Protein AF-A0A352SWC4-F1 (afdb_monomer)

Structure (mmCIF, N/CA/C/O backbone):
data_AF-A0A352SWC4-F1
#
_entry.id   AF-A0A352SWC4-F1
#
loop_
_atom_site.group_PDB
_atom_site.id
_atom_site.type_symbol
_atom_site.label_atom_id
_atom_site.label_alt_id
_atom_site.label_comp_id
_atom_site.label_asym_id
_atom_site.label_entity_id
_atom_site.label_seq_id
_atom_site.pdbx_PDB_ins_code
_atom_site.Cartn_x
_atom_site.Cartn_y
_atom_site.Cartn_z
_atom_site.occupancy
_atom_site.B_iso_or_equiv
_atom_site.auth_seq_id
_atom_site.auth_comp_id
_atom_site.auth_asym_id
_atom_site.auth_atom_id
_atom_site.pdbx_PDB_model_num
ATOM 1 N N . SER A 1 1 ? -16.132 21.432 18.312 1.00 84.62 1 SER A N 1
ATOM 2 C CA . SER A 1 1 ? -16.065 21.902 16.911 1.00 84.62 1 SER A CA 1
ATOM 3 C C . SER A 1 1 ? -15.191 20.948 16.098 1.00 84.62 1 SER A C 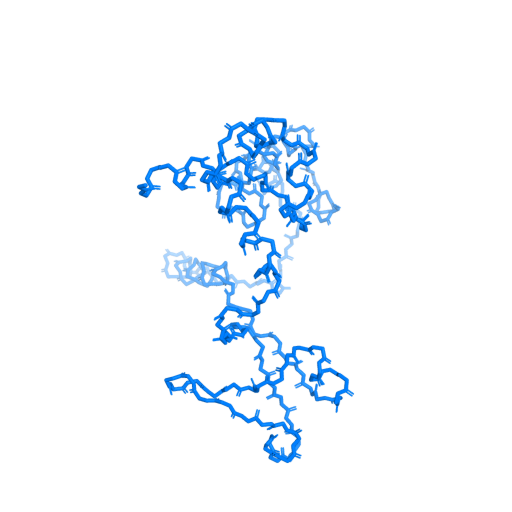1
ATOM 5 O O . SER A 1 1 ? -14.488 20.137 16.693 1.00 84.62 1 SER A O 1
ATOM 7 N N . TYR A 1 2 ? -15.214 21.006 14.759 1.00 88.00 2 TYR A N 1
ATOM 8 C CA . TYR A 1 2 ? -14.340 20.154 13.930 1.00 88.00 2 TYR A CA 1
ATOM 9 C C . TYR A 1 2 ? -12.851 20.350 14.268 1.00 88.00 2 TYR A C 1
ATOM 11 O O . TYR A 1 2 ? -12.114 19.376 14.387 1.00 88.00 2 TYR A O 1
ATOM 19 N N . GLY A 1 3 ? -12.428 21.601 14.494 1.00 90.75 3 GLY A N 1
ATOM 20 C CA . GLY A 1 3 ? -11.042 21.930 14.836 1.00 90.75 3 GLY A CA 1
ATOM 21 C C . GLY A 1 3 ? -10.573 21.294 16.147 1.00 90.75 3 GLY A C 1
ATOM 22 O O . GLY A 1 3 ? -9.484 20.732 16.192 1.00 90.75 3 GLY A O 1
ATOM 23 N N . GLU A 1 4 ? -11.415 21.309 17.182 1.00 88.19 4 GLU A N 1
ATOM 24 C CA . GLU A 1 4 ? -11.112 20.679 18.477 1.00 88.19 4 GLU A CA 1
ATOM 25 C C . GLU A 1 4 ? -10.957 19.157 18.349 1.00 88.19 4 GLU A C 1
ATOM 27 O O . GLU A 1 4 ? -9.993 18.585 18.850 1.00 88.19 4 GLU A O 1
ATOM 32 N N . VAL A 1 5 ? -11.865 18.494 17.625 1.00 91.44 5 VAL A N 1
ATOM 33 C CA . VAL A 1 5 ? -11.800 17.036 17.422 1.00 91.44 5 VAL A CA 1
ATOM 34 C C . VAL A 1 5 ? -10.574 16.653 16.591 1.00 91.44 5 VAL A C 1
ATOM 36 O O . VAL A 1 5 ? -9.875 15.701 16.928 1.00 91.44 5 VAL A O 1
ATOM 39 N N . ALA A 1 6 ? -10.268 17.416 15.539 1.00 91.62 6 ALA A N 1
ATOM 40 C CA . ALA A 1 6 ? -9.083 17.193 14.716 1.00 91.62 6 ALA A CA 1
ATOM 41 C C . ALA A 1 6 ? -7.780 17.397 15.505 1.00 91.62 6 ALA A C 1
ATOM 43 O O . ALA A 1 6 ? -6.813 16.668 15.286 1.00 91.62 6 ALA A O 1
ATOM 44 N N . PHE A 1 7 ? -7.748 18.365 16.426 1.00 92.81 7 PHE A N 1
ATOM 45 C CA . PHE A 1 7 ? -6.610 18.578 17.316 1.00 92.81 7 PHE A CA 1
ATOM 46 C C . PHE A 1 7 ? -6.360 17.358 18.210 1.00 92.81 7 PHE A C 1
ATOM 48 O O . PHE A 1 7 ? -5.232 16.875 18.251 1.00 92.81 7 PHE A O 1
ATOM 55 N N . ILE A 1 8 ? -7.406 16.819 18.847 1.00 93.19 8 ILE A N 1
ATOM 56 C CA . ILE A 1 8 ? -7.309 15.620 19.698 1.00 93.19 8 ILE A CA 1
ATOM 57 C C . ILE A 1 8 ? -6.879 14.403 18.866 1.00 93.19 8 ILE A C 1
ATOM 59 O O . ILE A 1 8 ? -5.952 13.692 19.244 1.00 93.19 8 ILE A O 1
ATOM 63 N N . ALA A 1 9 ? -7.490 14.190 17.695 1.00 93.00 9 ALA A N 1
ATOM 64 C CA . ALA A 1 9 ? -7.181 13.052 16.827 1.00 93.00 9 ALA A CA 1
ATOM 65 C C . ALA A 1 9 ? -5.714 13.034 16.363 1.00 93.00 9 ALA A C 1
ATOM 67 O O . ALA A 1 9 ? -5.093 11.976 16.327 1.00 93.00 9 ALA A O 1
ATOM 68 N N . LYS A 1 10 ? -5.122 14.202 16.075 1.00 93.81 10 LYS A N 1
ATOM 69 C CA . LYS A 1 10 ? -3.704 14.324 15.684 1.00 93.81 10 LYS A CA 1
ATOM 70 C C . LYS A 1 10 ? -2.717 13.959 16.796 1.00 93.81 10 LYS A C 1
ATOM 72 O O . LYS A 1 10 ? -1.532 13.806 16.512 1.00 93.81 10 LYS A O 1
ATOM 77 N N . LYS A 1 11 ? -3.169 13.848 18.048 1.00 93.19 11 LYS A N 1
ATOM 78 C CA . LYS A 1 11 ? -2.336 13.391 19.168 1.00 93.19 11 LYS A CA 1
ATOM 79 C C . LYS A 1 11 ? -2.239 11.864 19.239 1.00 93.19 11 LYS A C 1
ATOM 81 O O . LYS A 1 11 ? -1.358 11.364 19.931 1.00 93.19 11 LYS A O 1
ATOM 86 N N . VAL A 1 12 ? -3.075 11.122 18.511 1.00 93.25 12 VAL A N 1
ATOM 87 C CA . VAL A 1 12 ? -2.915 9.671 18.349 1.00 93.25 12 VAL A CA 1
ATOM 88 C C . VAL A 1 12 ? -1.768 9.416 17.362 1.00 93.25 12 VAL A C 1
ATOM 90 O O . VAL A 1 12 ? -1.875 9.830 16.205 1.00 93.25 12 VAL A O 1
ATOM 93 N N . PRO A 1 13 ? -0.658 8.772 17.771 1.00 91.19 13 PRO A N 1
ATOM 94 C CA . PRO A 1 13 ? 0.475 8.573 16.875 1.00 91.19 13 PRO A CA 1
ATOM 95 C C . PRO A 1 13 ? 0.133 7.615 15.731 1.00 91.19 13 PRO A C 1
ATOM 97 O O . PRO A 1 13 ? -0.539 6.604 15.926 1.00 91.19 13 PRO A O 1
ATOM 100 N N . MET A 1 14 ? 0.645 7.896 14.533 1.00 88.12 14 MET A N 1
ATOM 101 C CA . MET A 1 14 ? 0.477 7.006 13.386 1.00 88.12 14 MET A CA 1
ATOM 102 C C . MET A 1 14 ? 1.545 5.912 13.414 1.00 88.12 14 MET A C 1
ATOM 104 O O . MET A 1 14 ? 2.635 6.079 12.875 1.00 88.12 14 MET A O 1
ATOM 108 N N . SER A 1 15 ? 1.229 4.784 14.046 1.00 88.31 15 SER A N 1
ATOM 109 C CA . SER A 1 15 ? 2.042 3.569 13.971 1.00 88.31 15 SER A CA 1
ATOM 110 C C . SER A 1 15 ? 1.175 2.355 13.662 1.00 88.31 15 SER A C 1
ATOM 112 O O . SER A 1 15 ? -0.001 2.314 14.030 1.00 88.31 15 SER A O 1
ATOM 114 N N . LEU A 1 16 ? 1.766 1.340 13.032 1.00 84.31 16 LEU A N 1
ATOM 115 C CA . LEU A 1 16 ? 1.080 0.076 12.776 1.00 84.31 16 LEU A CA 1
ATOM 116 C C . LEU A 1 16 ? 0.596 -0.544 14.100 1.00 84.31 16 LEU A C 1
ATOM 118 O O . LEU A 1 16 ? 1.345 -0.592 15.078 1.00 84.31 16 LEU A O 1
ATOM 122 N N . GLY A 1 17 ? -0.669 -0.96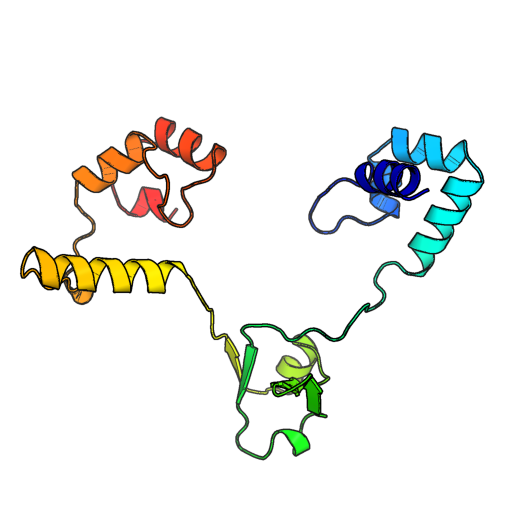6 14.140 1.00 85.88 17 GLY A N 1
ATOM 123 C CA . GLY A 1 17 ? -1.287 -1.540 15.340 1.00 85.88 17 GLY A CA 1
ATOM 124 C C . GLY A 1 17 ? -1.473 -0.557 16.505 1.00 85.88 17 GLY A C 1
ATOM 125 O O . GLY A 1 17 ? -1.493 -0.984 17.657 1.00 85.88 17 GLY A O 1
ATOM 126 N N . MET A 1 18 ? -1.547 0.756 16.249 1.00 93.00 18 MET A N 1
ATOM 127 C CA . MET A 1 18 ? -1.885 1.731 17.292 1.00 93.00 18 MET A CA 1
ATOM 128 C C . MET A 1 18 ? -3.338 1.558 17.756 1.00 93.00 18 MET A C 1
ATOM 130 O O . MET A 1 18 ? -4.242 1.461 16.930 1.00 93.00 18 MET A O 1
ATOM 134 N N . THR A 1 19 ? -3.544 1.589 19.072 1.00 94.19 19 THR A N 1
ATOM 135 C CA . THR A 1 19 ? -4.859 1.623 19.728 1.00 94.19 19 THR A CA 1
ATOM 136 C C . THR A 1 19 ? -4.981 2.880 20.581 1.00 94.19 19 THR A C 1
ATOM 138 O O . THR A 1 19 ? -3.970 3.479 20.960 1.00 94.19 19 THR A O 1
ATOM 141 N N . ILE A 1 20 ? -6.201 3.283 20.925 1.00 93.62 20 ILE A N 1
ATOM 142 C CA . ILE A 1 20 ? -6.454 4.449 21.780 1.00 93.62 20 ILE A CA 1
ATOM 143 C C . ILE A 1 20 ? -5.800 4.262 23.158 1.00 93.62 20 ILE A C 1
ATOM 145 O O . ILE A 1 20 ? -5.179 5.194 23.668 1.00 93.62 20 ILE A O 1
ATOM 149 N N . SER A 1 21 ? -5.861 3.057 23.737 1.00 93.75 21 SER A N 1
ATOM 150 C CA . SER A 1 21 ? -5.189 2.751 25.010 1.00 93.75 21 SER A CA 1
ATOM 151 C C . SER A 1 21 ? -3.675 2.939 24.918 1.00 93.75 21 SER A C 1
ATOM 153 O O . SER A 1 21 ? -3.091 3.628 25.750 1.00 93.75 21 SER A O 1
ATOM 155 N N . LYS A 1 22 ? -3.042 2.413 23.862 1.00 93.88 22 LYS A N 1
ATOM 156 C CA . LYS A 1 22 ? -1.603 2.593 23.637 1.00 93.88 22 LYS A CA 1
ATOM 157 C C . LYS A 1 22 ? -1.257 4.063 23.399 1.00 93.88 22 LYS A C 1
ATOM 159 O O . LYS A 1 22 ? -0.247 4.542 23.905 1.00 93.88 22 LYS A O 1
ATOM 164 N N . ALA A 1 23 ? -2.103 4.800 22.680 1.00 94.62 23 ALA A N 1
ATOM 165 C CA . ALA A 1 23 ? -1.918 6.225 22.427 1.00 94.62 23 ALA A CA 1
ATOM 166 C C . ALA A 1 23 ? -1.908 7.052 23.725 1.00 94.62 23 ALA A C 1
ATOM 168 O O . ALA A 1 23 ? -1.085 7.958 23.857 1.00 94.62 23 ALA A O 1
ATOM 169 N N . LEU A 1 24 ? -2.773 6.717 24.690 1.00 94.25 24 LEU A N 1
ATOM 170 C CA . LEU A 1 24 ? -2.810 7.344 26.017 1.00 94.25 24 LEU A CA 1
ATOM 171 C C . LEU A 1 24 ? -1.562 7.038 26.860 1.00 94.25 24 LEU A C 1
ATOM 173 O O . LEU A 1 24 ? -1.184 7.844 27.707 1.00 94.25 24 LEU A O 1
ATOM 177 N N . GLU A 1 25 ? -0.916 5.893 26.648 1.00 94.25 25 GLU A N 1
ATOM 178 C CA . GLU A 1 25 ? 0.326 5.540 27.345 1.00 94.25 25 GLU A CA 1
ATOM 179 C C . GLU A 1 25 ? 1.543 6.265 26.765 1.00 94.25 25 GLU A C 1
ATOM 181 O O . GLU A 1 25 ? 2.395 6.743 27.513 1.00 94.25 25 GLU A O 1
ATOM 186 N N . VAL A 1 26 ? 1.628 6.363 25.435 1.00 93.75 26 VAL A N 1
ATOM 187 C CA . VAL A 1 26 ? 2.816 6.901 24.754 1.00 93.75 26 VAL A CA 1
ATOM 188 C C . VAL A 1 26 ? 2.784 8.418 24.574 1.00 93.75 26 VAL A C 1
ATOM 190 O O . VAL A 1 26 ? 3.842 9.040 24.504 1.00 93.75 26 VAL A O 1
ATOM 193 N N . ASN A 1 27 ? 1.599 9.032 24.486 1.00 93.94 27 ASN A N 1
ATOM 194 C CA . ASN A 1 27 ? 1.460 10.475 24.319 1.00 93.94 27 ASN A CA 1
ATOM 195 C C . ASN A 1 27 ? 0.923 11.126 25.596 1.00 93.94 27 ASN A C 1
ATOM 197 O O . ASN A 1 27 ? -0.284 11.163 25.845 1.00 93.94 27 ASN A O 1
ATOM 201 N N . LYS A 1 28 ? 1.837 11.714 26.372 1.00 94.12 28 LYS A N 1
ATOM 202 C CA . LYS A 1 28 ? 1.507 12.406 27.619 1.00 94.12 28 LYS A CA 1
ATOM 203 C C . LYS A 1 28 ? 0.505 13.548 27.423 1.00 94.12 28 LYS A C 1
ATOM 205 O O . LYS A 1 28 ? -0.399 13.685 28.231 1.00 94.12 28 LYS A O 1
ATOM 210 N N . GLU A 1 29 ? 0.598 14.315 26.337 1.00 93.62 29 GLU A N 1
ATOM 211 C CA . GLU A 1 29 ? -0.342 15.417 26.090 1.00 93.62 29 GLU A CA 1
ATOM 212 C C . GLU A 1 29 ? -1.770 14.911 25.855 1.00 93.62 29 GLU A C 1
ATOM 214 O O . GLU A 1 29 ? -2.731 15.535 26.298 1.00 93.62 29 GLU A O 1
ATOM 219 N N . LEU A 1 30 ? -1.925 13.770 25.172 1.00 94.38 30 LEU A N 1
ATOM 220 C CA . LEU A 1 30 ? -3.237 13.147 24.986 1.00 94.38 30 LEU A CA 1
ATOM 221 C C . LEU A 1 30 ? -3.817 12.687 26.329 1.00 94.38 30 LEU A C 1
ATOM 223 O O . LEU A 1 30 ? -5.010 12.864 26.572 1.00 94.38 30 LEU A O 1
ATOM 227 N N . LYS A 1 31 ? -2.969 12.137 27.203 1.00 95.06 31 LYS A N 1
ATOM 228 C CA . LYS A 1 31 ? -3.353 11.731 28.556 1.00 95.06 31 LYS A CA 1
ATOM 229 C C . LYS A 1 31 ? -3.741 12.921 29.432 1.00 95.06 31 LYS A C 1
ATOM 231 O O . LYS A 1 31 ? -4.787 12.884 30.067 1.00 95.06 31 LYS A O 1
ATOM 236 N N . ASP A 1 32 ? -2.965 13.999 29.397 1.00 95.75 32 ASP A N 1
ATOM 237 C CA . ASP A 1 32 ? -3.254 15.217 30.156 1.00 95.75 32 ASP A CA 1
ATOM 238 C C . ASP A 1 32 ? -4.596 15.838 29.715 1.00 95.75 32 ASP A C 1
ATOM 240 O O . ASP A 1 32 ? -5.384 16.282 30.549 1.00 95.75 32 ASP A O 1
ATOM 244 N N . LEU A 1 33 ? -4.911 15.812 28.412 1.00 94.12 33 LEU A N 1
ATOM 245 C CA . LEU A 1 33 ? -6.219 16.236 27.893 1.00 94.12 33 LEU A CA 1
ATOM 246 C C . LEU A 1 33 ? -7.357 15.308 28.339 1.00 94.12 33 LEU A C 1
ATOM 248 O O . LEU A 1 33 ? -8.446 15.782 28.660 1.00 94.12 33 LEU A O 1
ATOM 252 N N . TYR A 1 34 ? -7.111 13.998 28.354 1.00 95.00 34 TYR A N 1
ATOM 253 C CA . TYR A 1 34 ? -8.065 13.000 28.832 1.00 95.00 34 TYR A CA 1
ATOM 254 C C . TYR A 1 34 ? -8.384 13.171 30.327 1.00 95.00 34 TYR A C 1
ATOM 256 O O . TYR A 1 34 ? -9.547 13.077 30.718 1.00 95.00 34 TYR A O 1
ATOM 264 N N . ASP A 1 35 ? -7.380 13.469 31.153 1.00 94.50 35 ASP A N 1
ATOM 265 C CA . ASP A 1 35 ? -7.549 13.653 32.597 1.00 94.50 35 ASP A CA 1
ATOM 266 C C . ASP A 1 35 ? -8.077 15.058 32.958 1.00 94.50 35 ASP A C 1
ATOM 268 O O . ASP A 1 35 ? -8.796 15.215 33.947 1.00 94.50 35 ASP A O 1
ATOM 272 N N . GLY A 1 36 ? -7.748 16.077 32.155 1.00 93.69 36 GLY A N 1
ATOM 273 C CA . GLY A 1 36 ? -8.042 17.485 32.437 1.00 93.69 36 GLY A CA 1
ATOM 274 C C . GLY A 1 36 ? -9.367 18.023 31.884 1.00 93.69 36 GLY A C 1
ATOM 275 O O . GLY A 1 36 ? -9.906 18.979 32.443 1.00 93.69 36 GLY A O 1
ATOM 276 N N . ASP A 1 37 ? -9.920 17.437 30.817 1.00 94.50 37 ASP A N 1
ATOM 277 C CA . ASP A 1 37 ? -11.163 17.909 30.189 1.00 94.50 37 ASP A CA 1
ATOM 278 C C . ASP A 1 37 ? -12.234 16.806 30.151 1.00 94.50 37 ASP A C 1
ATOM 280 O O . ASP A 1 37 ? -12.130 15.812 29.431 1.00 94.50 37 ASP A O 1
ATOM 284 N N . MET A 1 38 ? -13.337 17.020 30.880 1.00 94.00 38 MET A N 1
ATOM 285 C CA . MET A 1 38 ? -14.470 16.086 30.929 1.00 94.00 38 MET A CA 1
ATOM 286 C C . MET A 1 38 ? -15.088 15.785 29.555 1.00 94.00 38 MET A C 1
ATOM 288 O O . MET A 1 38 ? -15.595 14.682 29.338 1.00 94.00 38 MET A O 1
ATOM 292 N N . LYS A 1 39 ? -15.086 16.742 28.618 1.00 93.38 39 LYS A N 1
ATOM 293 C CA . LYS A 1 39 ? -15.596 16.519 27.259 1.00 93.38 39 LYS A CA 1
ATOM 294 C C . LYS A 1 39 ? -14.660 15.608 26.474 1.00 93.38 39 LYS A C 1
ATOM 296 O O . LYS A 1 39 ? -15.147 14.715 25.780 1.00 93.38 39 LYS A O 1
ATOM 301 N N . VAL A 1 40 ? -13.348 15.810 26.601 1.00 94.19 40 VAL A N 1
ATOM 302 C CA . VAL A 1 40 ? -12.330 14.968 25.954 1.00 94.19 40 VAL A CA 1
ATOM 303 C C . VAL A 1 40 ? -12.357 13.562 26.538 1.00 94.19 40 VAL A C 1
ATOM 305 O O . VAL A 1 40 ? -12.392 12.595 25.780 1.00 94.19 40 VAL A O 1
ATOM 308 N N . LYS A 1 41 ? -12.462 13.442 27.863 1.00 95.75 41 LYS A N 1
ATOM 309 C CA . LYS A 1 41 ? -12.654 12.162 28.544 1.00 95.75 41 LYS A CA 1
ATOM 310 C C . LYS A 1 41 ? -13.842 11.392 27.982 1.00 95.75 41 LYS A C 1
ATOM 312 O O . LYS A 1 41 ? -13.692 10.271 27.512 1.00 95.75 41 LYS A O 1
ATOM 317 N N . LYS A 1 42 ? -15.013 12.037 27.924 1.00 95.75 42 LYS A N 1
ATOM 318 C CA . LYS A 1 42 ? -16.231 11.425 27.380 1.00 95.75 42 LYS A CA 1
ATOM 319 C C . LYS A 1 42 ? -16.061 11.012 25.913 1.00 95.75 42 LYS A C 1
ATOM 321 O O . LYS A 1 42 ? -16.553 9.957 25.525 1.00 95.75 42 LYS A O 1
ATOM 326 N N . LEU A 1 43 ? -15.392 11.831 25.097 1.00 94.62 43 LEU A N 1
ATOM 327 C CA . LEU A 1 43 ? -15.092 11.515 23.697 1.00 94.62 43 LEU A CA 1
ATOM 328 C C . LEU A 1 43 ? -14.241 10.243 23.585 1.00 94.62 43 LEU A C 1
ATOM 330 O O . LEU A 1 43 ? -14.600 9.341 22.832 1.00 94.62 43 LEU A O 1
ATOM 334 N N . ILE A 1 44 ? -13.142 10.173 24.336 1.00 94.94 44 ILE A N 1
ATOM 335 C CA . ILE A 1 44 ? -12.195 9.054 24.310 1.00 94.94 44 ILE A CA 1
ATOM 336 C C . ILE A 1 44 ? -12.832 7.782 24.881 1.00 94.94 44 ILE A C 1
ATOM 338 O O . ILE A 1 44 ? -12.723 6.728 24.262 1.00 94.94 44 ILE A O 1
ATOM 342 N N . ASP A 1 45 ? -13.583 7.877 25.980 1.00 95.88 45 ASP A N 1
ATOM 343 C CA . ASP A 1 45 ? -14.318 6.747 26.565 1.00 95.88 45 ASP A CA 1
ATOM 344 C C . ASP A 1 45 ? -15.340 6.157 25.587 1.00 95.88 45 ASP A C 1
ATOM 346 O O . ASP A 1 45 ? -15.533 4.942 25.519 1.00 95.88 45 ASP A O 1
ATOM 350 N N . MET A 1 46 ? -16.023 7.014 24.820 1.00 94.88 46 MET A N 1
ATOM 351 C CA . MET A 1 46 ? -16.929 6.556 23.768 1.00 94.88 46 MET A CA 1
ATOM 352 C C . MET A 1 46 ? -16.160 5.945 22.596 1.00 94.88 46 MET A C 1
ATOM 354 O O . MET A 1 46 ? -16.594 4.922 22.075 1.00 94.88 46 MET A O 1
ATOM 358 N N . ALA A 1 47 ? -15.022 6.526 22.209 1.00 94.25 47 ALA A N 1
ATOM 359 C CA . ALA A 1 47 ? -14.180 6.007 21.136 1.00 94.25 47 ALA A CA 1
ATOM 360 C C . ALA A 1 47 ? -13.611 4.616 21.467 1.00 94.25 47 ALA A C 1
ATOM 362 O O . ALA A 1 47 ? -13.663 3.733 20.618 1.00 94.25 47 ALA A O 1
ATOM 363 N N . LEU A 1 48 ? -13.174 4.385 22.710 1.00 93.88 48 LEU A N 1
ATOM 364 C CA . LEU A 1 48 ? -12.702 3.080 23.193 1.00 93.88 48 LEU A CA 1
ATOM 365 C C . LEU A 1 48 ? -13.764 1.981 23.056 1.00 93.88 48 LEU A C 1
ATOM 367 O O . LEU A 1 48 ? -13.443 0.847 22.727 1.00 93.88 48 LEU A O 1
ATOM 371 N N . LYS A 1 49 ? -15.043 2.311 23.270 1.00 93.50 49 LYS A N 1
ATOM 372 C CA . LYS A 1 49 ? -16.149 1.342 23.153 1.00 93.50 49 LYS A CA 1
ATOM 373 C C . LYS A 1 49 ? -16.457 0.927 21.718 1.00 93.50 49 LYS A C 1
ATOM 375 O O . LYS A 1 49 ? -17.110 -0.092 21.520 1.00 93.50 49 LYS A O 1
ATOM 380 N N . VAL A 1 50 ? -16.059 1.737 20.740 1.00 92.94 50 VAL A N 1
ATOM 381 C CA . VAL A 1 50 ? -16.312 1.482 19.315 1.00 92.94 50 VAL A CA 1
ATOM 382 C C . VAL A 1 50 ? -15.035 1.158 18.539 1.00 92.94 50 VAL A C 1
ATOM 384 O O . VAL A 1 50 ? -15.089 0.952 17.328 1.00 92.94 50 VAL A O 1
ATOM 387 N N . GL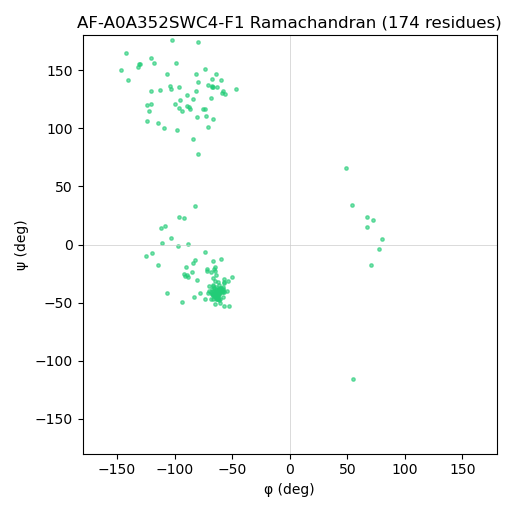U A 1 51 ? -13.887 1.110 19.217 1.00 92.50 51 GLU A N 1
ATOM 388 C CA . GLU A 1 51 ? -12.614 0.720 18.621 1.00 92.50 51 GLU A CA 1
ATOM 389 C C . GLU A 1 51 ? -12.678 -0.735 18.138 1.00 92.50 51 GLU A C 1
ATOM 391 O O . GLU A 1 51 ? -13.211 -1.614 18.811 1.00 92.50 51 GLU A O 1
ATOM 396 N N . GLY A 1 52 ? -12.163 -0.985 16.933 1.00 86.25 52 GLY A N 1
ATOM 397 C CA . GLY A 1 52 ? -12.171 -2.316 16.320 1.00 86.25 52 GLY A CA 1
ATOM 398 C C . GLY A 1 52 ? -13.512 -2.744 15.718 1.00 86.25 52 GLY A C 1
ATOM 399 O O . GLY A 1 52 ? -13.567 -3.790 15.073 1.00 86.25 52 GLY A O 1
ATOM 400 N N . LEU A 1 53 ? -14.580 -1.950 15.857 1.00 89.12 53 LEU A N 1
ATOM 401 C CA . LEU A 1 53 ? -15.849 -2.269 15.209 1.00 89.12 53 LEU A CA 1
ATOM 402 C C . LEU A 1 53 ? -15.758 -2.079 13.682 1.00 89.12 53 LEU A C 1
ATOM 404 O O . LEU A 1 53 ? -15.232 -1.060 13.214 1.00 89.12 53 LEU A O 1
ATOM 408 N N . PRO A 1 54 ? -16.311 -3.012 12.885 1.00 82.56 54 PRO A N 1
ATOM 409 C CA . PRO A 1 54 ? -16.414 -2.844 11.442 1.00 82.56 54 PRO A CA 1
ATOM 410 C C . PRO A 1 54 ? -17.221 -1.589 11.095 1.00 82.56 54 PRO A C 1
ATOM 412 O O . PRO A 1 54 ? -18.322 -1.382 11.601 1.00 82.56 54 PRO A O 1
ATOM 415 N N . ARG A 1 55 ? -16.681 -0.744 10.211 1.00 81.19 55 ARG A N 1
ATOM 416 C CA . ARG A 1 55 ? -17.321 0.525 9.829 1.00 81.19 55 ARG A CA 1
ATOM 417 C C . ARG A 1 55 ? -18.185 0.400 8.574 1.00 81.19 55 ARG A C 1
ATOM 419 O O . ARG A 1 55 ? -19.319 0.868 8.559 1.00 81.19 55 ARG A O 1
ATOM 426 N N . HIS A 1 56 ? -17.641 -0.197 7.514 1.00 75.81 56 HIS A N 1
ATOM 427 C CA . HIS A 1 56 ? -18.301 -0.365 6.218 1.00 75.81 56 HIS A CA 1
ATOM 428 C C . HIS A 1 56 ? -17.849 -1.677 5.570 1.00 75.81 56 HIS A C 1
ATOM 430 O O . HIS A 1 56 ? -16.707 -2.090 5.764 1.00 75.81 56 HIS A O 1
ATOM 436 N N . ALA A 1 57 ? -18.714 -2.287 4.758 1.00 70.62 57 ALA A N 1
ATOM 437 C CA . ALA A 1 57 ? -18.301 -3.346 3.845 1.00 70.62 57 ALA A CA 1
ATOM 438 C C . ALA A 1 57 ? -17.497 -2.716 2.696 1.00 70.62 57 ALA A C 1
ATOM 440 O O . ALA A 1 57 ? -18.047 -1.968 1.884 1.00 70.62 57 ALA A O 1
ATOM 441 N N . SER A 1 58 ? -16.191 -2.975 2.653 1.00 66.44 58 SER A N 1
ATOM 442 C CA . SER A 1 58 ? -15.329 -2.600 1.533 1.00 66.44 58 SER A CA 1
ATOM 443 C C . SER A 1 58 ? -14.949 -3.836 0.727 1.00 66.44 58 SER A C 1
ATOM 445 O O . SER A 1 58 ? -14.796 -4.933 1.256 1.00 66.44 58 SER A O 1
ATOM 447 N N . THR A 1 59 ? -14.795 -3.655 -0.579 1.00 66.00 59 THR A N 1
ATOM 448 C CA . THR A 1 59 ? -14.258 -4.693 -1.457 1.00 66.00 59 THR A CA 1
ATOM 449 C C . THR A 1 59 ? -12.735 -4.682 -1.367 1.00 66.00 59 THR A C 1
ATOM 451 O O . THR A 1 59 ? -12.124 -3.618 -1.495 1.00 66.00 59 THR A O 1
ATOM 454 N N . HIS A 1 60 ? -12.106 -5.849 -1.190 1.00 64.75 60 HIS A N 1
ATOM 455 C CA . HIS A 1 60 ? -10.664 -5.980 -1.393 1.00 64.75 60 HIS A CA 1
ATOM 456 C C . HIS A 1 60 ? -10.379 -5.776 -2.882 1.00 64.75 60 HIS A C 1
ATOM 458 O O . HIS A 1 60 ? -10.728 -6.624 -3.697 1.00 64.75 60 HIS A O 1
ATOM 464 N N . ALA A 1 61 ? -9.782 -4.639 -3.243 1.00 60.59 61 ALA A N 1
ATOM 465 C CA . ALA A 1 61 ? -9.682 -4.184 -4.632 1.00 60.59 61 ALA A CA 1
ATOM 466 C C . ALA A 1 61 ? -8.939 -5.148 -5.581 1.00 60.59 61 ALA A C 1
ATOM 468 O O . ALA A 1 61 ? -9.022 -4.968 -6.791 1.00 60.59 61 ALA A O 1
ATOM 469 N N . ALA A 1 62 ? -8.237 -6.154 -5.047 1.00 66.62 62 ALA A N 1
ATOM 470 C CA . ALA A 1 62 ? -7.474 -7.128 -5.822 1.00 66.62 62 ALA A CA 1
ATOM 471 C C . ALA A 1 62 ? -8.003 -8.572 -5.742 1.00 66.62 62 ALA A C 1
ATOM 473 O O . ALA A 1 62 ? -7.646 -9.379 -6.588 1.00 66.62 62 ALA A O 1
ATOM 474 N N . GLY A 1 63 ? -8.832 -8.932 -4.756 1.00 80.81 63 GLY A N 1
ATOM 475 C CA . GLY A 1 63 ? -9.137 -10.346 -4.493 1.00 80.81 63 GLY A CA 1
ATOM 476 C C . GLY A 1 63 ? -10.293 -10.865 -5.344 1.00 80.81 63 GLY A C 1
ATOM 477 O O . GLY A 1 63 ? -11.422 -10.413 -5.167 1.00 80.81 63 GLY A O 1
ATOM 478 N N . VAL A 1 64 ? -10.033 -11.837 -6.218 1.00 87.88 64 VAL A N 1
ATOM 479 C CA . VAL A 1 64 ? -11.051 -12.552 -7.001 1.00 87.88 64 VAL A CA 1
ATOM 480 C C . VAL A 1 64 ? -11.111 -14.003 -6.540 1.00 87.88 64 VAL A C 1
ATOM 482 O O . VAL A 1 64 ? -10.085 -14.666 -6.398 1.00 87.88 64 VAL A O 1
ATOM 485 N N . LEU A 1 65 ? -12.326 -14.492 -6.308 1.00 87.94 65 LEU A N 1
ATOM 486 C CA . LEU A 1 65 ? -12.587 -15.870 -5.910 1.00 87.94 65 LEU A CA 1
ATOM 487 C C . LEU A 1 65 ? -12.945 -16.708 -7.138 1.00 87.94 65 LEU A C 1
ATOM 489 O O . LEU A 1 65 ? -13.750 -16.275 -7.963 1.00 87.94 65 LEU A O 1
ATOM 493 N N . ILE A 1 66 ? -12.373 -17.904 -7.239 1.00 87.75 66 ILE A N 1
ATOM 494 C CA . ILE A 1 66 ? -12.662 -18.864 -8.303 1.00 87.75 66 ILE A CA 1
ATOM 495 C C . ILE A 1 66 ? -13.100 -20.172 -7.647 1.00 87.75 66 ILE A C 1
ATOM 497 O O . ILE A 1 66 ? -12.354 -20.778 -6.881 1.00 87.75 66 ILE A O 1
ATOM 501 N N . SER A 1 67 ? -14.313 -20.615 -7.953 1.00 88.31 67 SER A N 1
ATOM 502 C CA . SER A 1 67 ? -14.858 -21.896 -7.501 1.00 88.31 67 SER A CA 1
ATOM 503 C C . SER A 1 67 ? -15.165 -22.792 -8.697 1.00 88.31 67 SER A C 1
ATOM 505 O O . SER A 1 67 ? -15.336 -22.321 -9.822 1.00 88.31 67 SER A O 1
ATOM 507 N N . LYS A 1 68 ? -15.193 -24.106 -8.456 1.00 88.00 68 LYS A N 1
ATOM 508 C CA . LYS A 1 68 ? -15.568 -25.098 -9.471 1.00 88.00 68 LYS A CA 1
ATOM 509 C C . LYS A 1 68 ? -17.076 -25.079 -9.739 1.00 88.00 68 LYS A C 1
ATOM 511 O O . LYS A 1 68 ? -17.483 -25.094 -10.895 1.00 88.00 68 LYS A O 1
ATOM 516 N N . ASP A 1 69 ? -17.855 -25.065 -8.663 1.00 90.62 69 ASP A N 1
ATOM 517 C CA . ASP A 1 69 ? -19.314 -24.972 -8.675 1.00 90.62 69 ASP A CA 1
ATOM 518 C C . ASP A 1 69 ? -19.744 -23.534 -8.325 1.00 90.62 69 ASP A C 1
ATOM 520 O O . ASP A 1 69 ? -18.892 -22.690 -8.026 1.00 90.62 69 ASP A O 1
ATOM 524 N N . ASP A 1 70 ? -21.042 -23.228 -8.362 1.00 91.06 70 ASP A N 1
ATOM 525 C CA . ASP A 1 70 ? -21.543 -21.875 -8.093 1.00 91.06 70 ASP A CA 1
ATOM 526 C C . ASP A 1 70 ? -21.094 -21.358 -6.716 1.00 91.06 70 ASP A C 1
ATOM 528 O O . ASP A 1 70 ? -21.270 -22.008 -5.688 1.00 91.06 70 ASP A O 1
ATOM 532 N N . VAL A 1 71 ? -20.533 -20.142 -6.682 1.00 89.44 71 VAL A N 1
ATOM 533 C CA . VAL A 1 71 ? -19.974 -19.537 -5.453 1.00 89.44 71 VAL A CA 1
ATOM 534 C C . VAL A 1 71 ? -21.018 -19.458 -4.328 1.00 89.44 71 VAL A C 1
ATOM 536 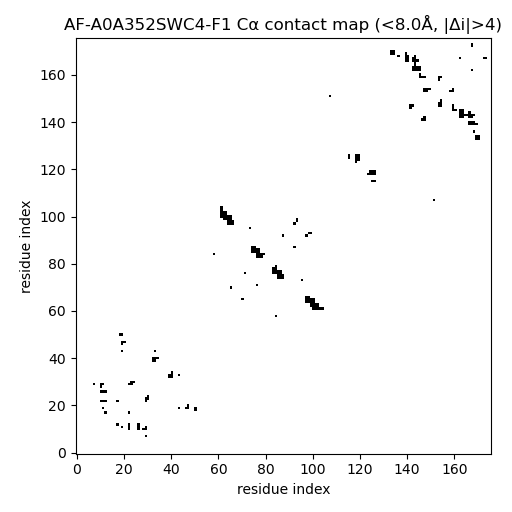O O . VAL A 1 71 ? -20.673 -19.549 -3.150 1.00 89.44 71 VAL A O 1
ATOM 539 N N . THR A 1 72 ? -22.298 -19.322 -4.684 1.00 91.31 72 THR A N 1
ATOM 540 C CA . THR A 1 72 ? -23.426 -19.250 -3.746 1.00 91.31 72 THR A CA 1
ATOM 541 C C . THR A 1 72 ? -23.659 -20.530 -2.947 1.00 91.31 72 THR A C 1
ATOM 543 O O . THR A 1 72 ? -24.296 -20.455 -1.902 1.00 91.31 72 THR A O 1
ATOM 546 N N . GLU A 1 73 ? -23.140 -21.675 -3.400 1.00 91.06 73 GLU A N 1
ATOM 547 C CA . GLU A 1 73 ? -23.188 -22.939 -2.650 1.00 91.06 73 GLU A CA 1
ATOM 548 C C . GLU A 1 73 ? -22.240 -22.929 -1.441 1.00 91.06 73 GLU A C 1
ATOM 550 O O . GLU A 1 73 ? -22.444 -23.663 -0.476 1.00 91.06 73 GLU A O 1
ATOM 555 N N . TYR A 1 74 ? -21.206 -22.081 -1.476 1.00 88.06 74 TYR A N 1
ATOM 556 C CA . TYR A 1 74 ? -20.173 -22.020 -0.442 1.00 88.06 74 TYR A CA 1
ATOM 557 C C . TYR A 1 74 ? -20.297 -20.783 0.438 1.00 88.06 74 TYR A C 1
ATOM 559 O O . TYR A 1 74 ? -20.092 -20.868 1.649 1.00 88.06 74 TYR A O 1
ATOM 567 N N . VAL A 1 75 ? -20.590 -19.622 -0.160 1.00 91.44 75 VAL A N 1
ATOM 568 C CA . VAL A 1 75 ? -20.555 -18.341 0.552 1.00 91.44 75 VAL A CA 1
ATOM 569 C C . VAL A 1 75 ? -21.697 -17.407 0.153 1.00 91.44 75 VAL A C 1
ATOM 571 O O . VAL A 1 75 ? -22.038 -17.292 -1.028 1.00 91.44 75 VAL A O 1
ATOM 574 N N . PRO A 1 76 ? -22.273 -16.667 1.118 1.00 91.94 76 PRO A N 1
ATOM 575 C CA . PRO A 1 76 ? -23.244 -15.634 0.810 1.00 91.94 76 PRO A CA 1
ATOM 576 C C . PRO A 1 76 ? -22.575 -14.475 0.065 1.00 91.94 76 PRO A C 1
ATOM 578 O O . PRO A 1 76 ? -21.495 -13.995 0.425 1.00 91.94 76 PRO A O 1
ATOM 581 N N . LEU A 1 77 ? -23.256 -13.994 -0.973 1.00 91.44 77 LEU A N 1
ATOM 582 C CA . LEU A 1 77 ? -22.807 -12.873 -1.791 1.00 91.44 77 LEU A CA 1
ATOM 583 C C . LEU A 1 77 ? -23.491 -11.569 -1.369 1.00 91.44 77 LEU A C 1
ATOM 585 O O . LEU A 1 77 ? -24.579 -11.547 -0.793 1.00 91.44 77 LEU A O 1
ATOM 589 N N . SER A 1 78 ? -22.839 -10.459 -1.673 1.00 89.62 78 SER A N 1
ATOM 590 C CA . SER A 1 78 ? -23.352 -9.103 -1.557 1.00 89.62 78 SER A CA 1
ATOM 591 C C . SER A 1 78 ? -23.095 -8.364 -2.863 1.00 89.62 78 SER A C 1
ATOM 593 O O . SER A 1 78 ? -22.195 -8.706 -3.632 1.00 89.62 78 SER A O 1
ATOM 595 N N . ARG A 1 79 ? -23.908 -7.347 -3.130 1.00 87.38 79 ARG A N 1
ATOM 596 C CA . ARG A 1 79 ? -23.763 -6.489 -4.299 1.00 87.38 79 ARG A CA 1
ATOM 597 C C . ARG A 1 79 ? -23.561 -5.056 -3.837 1.00 87.38 79 ARG A C 1
ATOM 599 O O . ARG A 1 79 ? -24.430 -4.483 -3.185 1.00 87.38 79 ARG A O 1
ATOM 606 N N . ASN A 1 80 ? -22.439 -4.464 -4.229 1.00 80.81 80 ASN A N 1
ATOM 607 C CA . ASN A 1 80 ? -22.180 -3.041 -4.070 1.00 80.81 80 ASN A CA 1
ATOM 608 C C . ASN A 1 80 ? -22.089 -2.405 -5.461 1.00 80.81 80 ASN A C 1
ATOM 610 O O . ASN A 1 80 ? -21.099 -2.585 -6.171 1.00 80.81 80 ASN A O 1
ATOM 614 N N . LYS A 1 81 ? -23.143 -1.681 -5.860 1.00 83.44 81 LYS A N 1
ATOM 615 C CA . LYS A 1 81 ? -23.350 -1.212 -7.243 1.00 83.44 81 LYS A CA 1
ATOM 616 C C . LYS A 1 81 ? -23.312 -2.389 -8.229 1.00 83.44 81 LYS A C 1
ATOM 618 O O . LYS A 1 81 ? -24.153 -3.278 -8.128 1.00 83.44 81 LYS A O 1
ATOM 623 N N . ASP A 1 82 ? -22.337 -2.413 -9.131 1.00 84.00 82 ASP A N 1
ATOM 624 C CA . ASP A 1 82 ? -22.166 -3.457 -10.146 1.00 84.00 82 ASP A CA 1
ATOM 625 C C . ASP A 1 82 ? -21.152 -4.534 -9.734 1.00 84.00 82 ASP A C 1
ATOM 627 O O . ASP A 1 82 ? -20.938 -5.498 -10.465 1.00 84.00 82 ASP A O 1
ATOM 631 N N . ILE A 1 83 ? -20.530 -4.397 -8.558 1.00 84.50 83 ILE A N 1
ATOM 632 C CA . ILE A 1 83 ? -19.523 -5.337 -8.067 1.00 84.50 83 ILE A CA 1
ATOM 633 C C . ILE A 1 83 ? -20.195 -6.353 -7.144 1.00 84.50 83 ILE A C 1
ATOM 635 O O . ILE A 1 83 ? -20.832 -5.992 -6.150 1.00 84.50 83 ILE A O 1
ATOM 639 N N . ILE A 1 84 ? -20.029 -7.632 -7.475 1.00 89.00 84 ILE A N 1
ATOM 640 C CA . ILE A 1 84 ? -20.427 -8.760 -6.632 1.00 89.00 84 ILE A CA 1
ATOM 641 C C . ILE A 1 84 ? -19.246 -9.108 -5.728 1.00 89.00 84 ILE A C 1
ATOM 643 O O . ILE A 1 84 ? -18.126 -9.286 -6.201 1.00 89.00 84 ILE A O 1
ATOM 647 N N . THR A 1 85 ? -19.493 -9.200 -4.426 1.00 90.12 85 THR A N 1
ATOM 648 C CA . THR A 1 85 ? -18.486 -9.546 -3.421 1.00 90.12 85 THR A CA 1
ATOM 649 C C . THR A 1 85 ? -18.992 -10.657 -2.523 1.00 90.12 85 THR A C 1
ATOM 651 O O . THR A 1 85 ? -20.193 -10.798 -2.317 1.00 90.12 85 THR A O 1
ATOM 654 N N . THR A 1 86 ? -18.086 -11.420 -1.927 1.00 90.31 86 THR A N 1
ATOM 655 C CA . THR A 1 86 ? -18.441 -12.331 -0.831 1.00 90.31 86 THR A CA 1
ATOM 656 C C . THR A 1 86 ? -18.699 -11.523 0.447 1.00 90.31 86 THR A C 1
ATOM 658 O O . THR A 1 86 ? -18.143 -10.433 0.607 1.00 90.31 86 THR A O 1
ATOM 661 N N . GLN A 1 87 ? -19.561 -12.019 1.336 1.00 89.38 87 GLN A N 1
ATOM 662 C CA . GLN A 1 87 ? -19.744 -11.425 2.668 1.00 89.38 87 GLN A CA 1
ATOM 663 C C . GLN A 1 87 ? -18.709 -11.917 3.686 1.00 89.38 87 GLN A C 1
ATOM 665 O O . GLN A 1 87 ? -18.546 -11.286 4.727 1.00 89.38 87 GLN A O 1
ATOM 670 N N . PHE A 1 88 ? -18.018 -13.015 3.383 1.00 89.25 88 PHE A N 1
ATOM 671 C CA . PHE A 1 88 ? -16.949 -13.547 4.213 1.00 89.25 88 PHE A CA 1
ATOM 672 C C . PHE A 1 88 ? -15.642 -12.803 3.965 1.00 89.25 88 PHE A C 1
ATOM 674 O O . PHE A 1 88 ? -15.358 -12.309 2.865 1.00 89.25 88 PHE A O 1
ATOM 681 N N . ASN A 1 89 ? -14.858 -12.691 5.029 1.00 85.69 89 ASN A N 1
ATOM 682 C CA . ASN A 1 89 ? -13.546 -12.076 4.983 1.00 85.69 89 ASN A CA 1
ATOM 683 C C . ASN A 1 89 ? -12.497 -13.055 4.421 1.00 85.69 89 ASN A C 1
ATOM 685 O O . ASN A 1 89 ? -12.772 -14.224 4.161 1.00 85.69 89 ASN A O 1
ATOM 689 N N . MET A 1 90 ? -11.275 -12.562 4.211 1.00 81.88 90 MET A N 1
ATOM 690 C CA . MET A 1 90 ? -10.192 -13.350 3.611 1.00 81.88 90 MET A CA 1
ATOM 691 C C . MET A 1 90 ? -9.872 -14.634 4.388 1.00 81.88 90 MET A C 1
ATOM 693 O O . MET A 1 90 ? -9.630 -15.657 3.761 1.00 81.88 90 MET A O 1
ATOM 697 N N . VAL A 1 91 ? -9.900 -14.587 5.722 1.00 83.81 91 VAL A N 1
ATOM 698 C CA . VAL A 1 91 ? -9.551 -15.731 6.577 1.00 83.81 91 VAL A CA 1
ATOM 699 C C . VAL A 1 91 ? -10.597 -16.831 6.434 1.00 83.81 91 VAL A C 1
ATOM 701 O O . VAL A 1 91 ? -10.260 -17.979 6.175 1.00 83.81 91 VAL A O 1
ATOM 704 N N . GLU A 1 92 ? -11.874 -16.459 6.503 1.00 88.44 92 GLU A N 1
ATOM 705 C CA . GLU A 1 92 ? -12.996 -17.394 6.359 1.00 88.44 92 GLU A CA 1
ATOM 706 C C . GLU A 1 92 ? -13.001 -18.067 4.975 1.00 88.44 92 GLU A C 1
ATOM 708 O O . GLU A 1 92 ? -13.265 -19.261 4.859 1.00 88.44 92 GLU A O 1
ATOM 713 N N . LEU A 1 93 ? -12.675 -17.323 3.911 1.00 87.38 93 LEU A N 1
ATOM 714 C CA . LEU A 1 93 ? -12.599 -17.869 2.551 1.00 87.38 93 LEU A CA 1
ATOM 715 C C . LEU A 1 93 ? -11.449 -18.867 2.369 1.00 87.38 93 LEU A C 1
ATOM 717 O O . LEU A 1 93 ? -11.617 -19.867 1.668 1.00 87.38 93 LEU A O 1
ATOM 721 N N . GLU A 1 94 ? -10.297 -18.601 2.987 1.0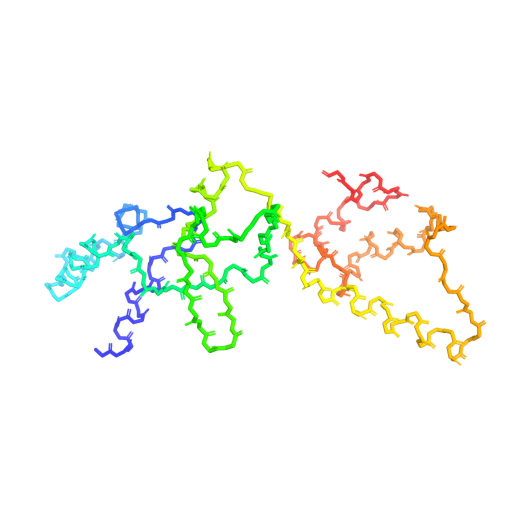0 83.44 94 GLU A N 1
ATOM 722 C CA . GLU A 1 94 ? -9.149 -19.511 2.965 1.00 83.44 94 GLU A CA 1
ATOM 723 C C . GLU A 1 94 ? -9.429 -20.792 3.759 1.00 83.44 94 GLU A C 1
ATOM 725 O O . GLU A 1 94 ? -9.114 -21.883 3.283 1.00 83.44 94 GLU A O 1
ATOM 730 N N . GLU A 1 95 ? -10.084 -20.689 4.919 1.00 87.56 95 GLU A N 1
ATOM 731 C CA . GLU A 1 95 ? -10.495 -21.848 5.727 1.00 87.56 95 GLU A CA 1
ATOM 732 C C . GLU A 1 95 ? -11.492 -22.759 4.993 1.00 87.56 95 GLU A C 1
ATOM 734 O O . GLU A 1 95 ? -11.452 -23.980 5.152 1.00 87.56 95 GLU A O 1
ATOM 739 N N . LEU A 1 96 ? -12.347 -22.187 4.139 1.00 87.12 96 LEU A N 1
ATOM 740 C CA . LEU A 1 96 ? -13.256 -22.938 3.264 1.00 87.12 96 LEU A CA 1
ATOM 741 C C . LEU A 1 96 ? -12.545 -23.611 2.077 1.00 87.12 96 LEU A C 1
ATOM 743 O O . LEU A 1 96 ? -13.175 -24.364 1.333 1.00 87.12 96 LEU A O 1
ATOM 747 N N . GLY A 1 97 ? -11.248 -23.357 1.885 1.00 85.69 97 GLY A N 1
ATOM 748 C CA . GLY A 1 97 ? -10.446 -23.953 0.818 1.00 85.69 97 GLY A CA 1
ATOM 749 C C . GLY A 1 97 ? -10.769 -23.414 -0.576 1.00 85.69 97 GLY A C 1
ATOM 750 O O . GLY A 1 97 ? -10.497 -24.086 -1.573 1.00 85.69 97 GLY A O 1
ATOM 751 N N . LEU A 1 98 ? -11.366 -22.223 -0.669 1.00 87.06 98 LEU A N 1
ATOM 752 C CA . LEU A 1 98 ? -11.702 -21.615 -1.953 1.00 87.06 98 LEU A CA 1
ATOM 753 C C . LEU A 1 98 ? -10.468 -20.961 -2.584 1.00 87.06 98 LEU A C 1
ATOM 755 O O . LEU A 1 98 ? -9.662 -20.316 -1.912 1.00 87.06 98 LEU A O 1
ATOM 759 N N . LEU A 1 99 ? -10.322 -21.110 -3.904 1.00 86.50 99 LEU A N 1
ATOM 760 C CA . LEU A 1 99 ? -9.189 -20.543 -4.626 1.00 86.50 99 LEU A CA 1
ATOM 761 C C . LEU A 1 99 ? -9.355 -19.027 -4.746 1.00 86.50 99 LEU A C 1
ATOM 763 O O . LEU A 1 99 ? -10.261 -18.529 -5.417 1.00 86.50 99 LEU A O 1
ATOM 767 N N . LYS A 1 100 ? -8.426 -18.296 -4.138 1.00 85.69 100 LYS A N 1
ATOM 768 C CA . LYS A 1 100 ? -8.304 -16.846 -4.259 1.00 85.69 100 LYS A CA 1
ATOM 769 C C . LYS A 1 100 ? -7.155 -16.497 -5.205 1.00 85.69 100 LYS A C 1
ATOM 771 O O . LYS A 1 100 ? -6.051 -17.017 -5.067 1.00 85.69 100 LYS A O 1
ATOM 776 N N . MET A 1 101 ? -7.397 -15.567 -6.124 1.00 86.62 101 MET A N 1
ATOM 777 C CA . MET A 1 101 ? -6.365 -14.940 -6.949 1.00 86.62 101 MET A CA 1
ATOM 778 C C . MET A 1 101 ? -6.364 -13.430 -6.729 1.00 86.62 101 MET A C 1
ATOM 780 O O . MET A 1 101 ? -7.415 -12.793 -6.772 1.00 86.62 101 MET A O 1
ATOM 784 N N . ASP A 1 102 ? -5.182 -12.854 -6.509 1.00 87.00 102 ASP A N 1
ATOM 785 C CA . ASP A 1 102 ? -5.021 -11.409 -6.358 1.00 87.00 102 ASP A CA 1
ATOM 786 C C . ASP A 1 102 ? -4.613 -10.761 -7.693 1.00 87.00 102 ASP A C 1
ATOM 788 O O . ASP A 1 102 ? -3.543 -11.021 -8.243 1.00 87.00 102 ASP A O 1
ATOM 792 N N . PHE A 1 103 ? -5.467 -9.876 -8.200 1.00 83.88 103 PHE A N 1
ATOM 793 C CA . PHE A 1 103 ? -5.233 -9.037 -9.369 1.00 83.88 103 PHE A CA 1
ATOM 794 C C . PHE A 1 103 ? -4.779 -7.652 -8.919 1.00 83.88 103 PHE A C 1
ATOM 796 O O . PHE A 1 103 ? -5.574 -6.791 -8.540 1.00 83.88 103 PHE A O 1
ATOM 803 N N . LEU A 1 104 ? -3.469 -7.435 -8.947 1.00 85.62 104 LEU A N 1
ATOM 804 C CA . LEU A 1 104 ? -2.866 -6.190 -8.492 1.00 85.62 104 LEU A CA 1
ATOM 805 C C . LEU A 1 104 ? -2.807 -5.163 -9.632 1.00 85.62 104 LEU A C 1
ATOM 807 O O . LEU A 1 104 ? -2.121 -5.352 -10.635 1.00 85.62 104 LEU A O 1
ATOM 811 N N . GLY A 1 105 ? -3.490 -4.033 -9.457 1.00 82.25 105 GLY A N 1
ATOM 812 C CA . GLY A 1 105 ? -3.408 -2.892 -10.369 1.00 82.25 105 GLY A CA 1
ATOM 813 C C . GLY A 1 105 ? -2.160 -2.044 -10.119 1.00 82.25 105 GLY A C 1
ATOM 814 O O . GLY A 1 105 ? -2.253 -0.982 -9.505 1.00 82.25 105 GLY A O 1
ATOM 815 N N . LEU A 1 106 ? -0.985 -2.488 -10.578 1.00 86.56 106 LEU A N 1
ATOM 816 C CA . LEU A 1 106 ? 0.243 -1.691 -10.469 1.00 86.56 106 LEU A CA 1
ATOM 817 C C . LEU A 1 106 ? 0.311 -0.646 -11.586 1.00 86.56 106 LEU A C 1
ATOM 819 O O . LEU A 1 106 ? 0.592 -0.969 -12.740 1.00 86.56 106 LEU A O 1
ATOM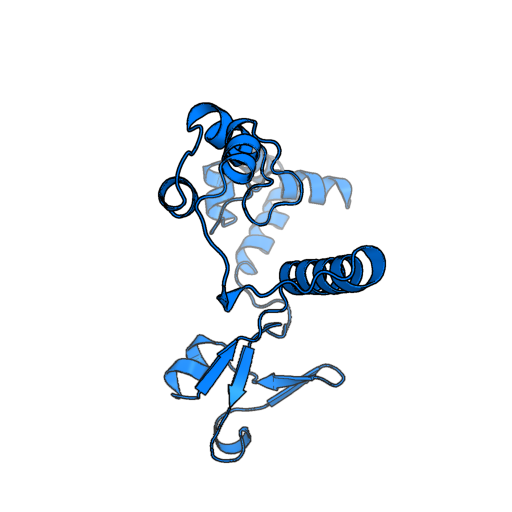 823 N N . ARG A 1 107 ? 0.161 0.633 -11.218 1.00 87.75 107 ARG A N 1
ATOM 824 C CA . ARG A 1 107 ? 0.353 1.772 -12.136 1.00 87.75 107 ARG A CA 1
ATOM 825 C C . ARG A 1 107 ? 1.717 1.739 -12.835 1.00 87.75 107 ARG A C 1
ATOM 827 O O . ARG A 1 107 ? 1.820 2.168 -13.979 1.00 87.75 107 ARG A O 1
ATOM 834 N N . THR A 1 108 ? 2.743 1.201 -12.177 1.00 92.31 108 THR A N 1
ATOM 835 C CA . THR A 1 108 ? 4.086 1.026 -12.745 1.00 92.31 108 THR A CA 1
ATOM 836 C C . THR A 1 108 ? 4.060 0.247 -14.061 1.00 92.31 108 THR A C 1
ATOM 838 O O . THR A 1 108 ? 4.731 0.643 -15.006 1.00 92.31 108 THR A O 1
ATOM 841 N N . LEU A 1 109 ? 3.236 -0.803 -14.173 1.00 91.88 109 LEU A N 1
ATOM 842 C CA . LEU A 1 109 ? 3.117 -1.579 -15.413 1.00 91.88 109 LEU A CA 1
ATOM 843 C C . LEU A 1 109 ? 2.488 -0.758 -16.544 1.00 91.88 109 LEU A C 1
ATOM 845 O O . LEU A 1 109 ? 2.888 -0.892 -17.696 1.00 91.88 109 LEU A O 1
ATOM 849 N N . THR A 1 110 ? 1.543 0.127 -16.217 1.00 92.62 110 THR A N 1
ATOM 850 C CA . THR A 1 110 ? 0.960 1.071 -17.181 1.00 92.62 110 THR A CA 1
ATOM 851 C C . THR A 1 110 ? 2.018 2.042 -17.698 1.00 92.62 110 THR A C 1
ATOM 853 O O . THR A 1 110 ? 2.156 2.199 -18.904 1.00 92.62 110 THR A O 1
ATOM 856 N N . VAL A 1 111 ? 2.819 2.625 -16.799 1.00 94.44 111 VAL A N 1
ATOM 857 C CA . VAL A 1 111 ? 3.909 3.544 -17.170 1.00 94.44 111 VAL A CA 1
ATOM 858 C C . VAL A 1 111 ? 4.952 2.848 -18.048 1.00 94.44 111 VAL A C 1
ATOM 860 O O . VAL A 1 111 ? 5.383 3.420 -19.043 1.00 94.44 111 VAL A O 1
ATOM 863 N N . ILE A 1 112 ? 5.334 1.611 -17.712 1.00 94.06 112 ILE A N 1
ATOM 864 C CA . ILE A 1 112 ? 6.284 0.822 -18.508 1.00 94.06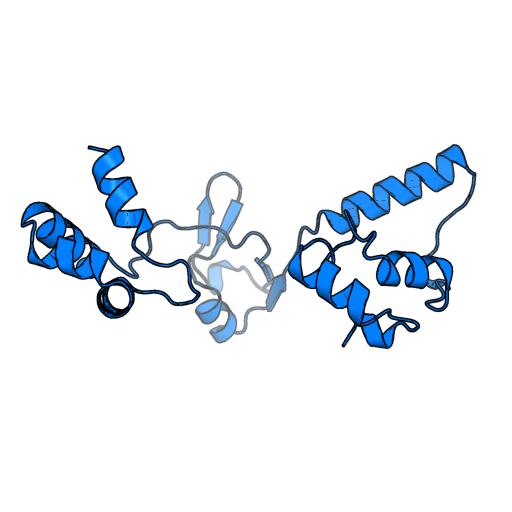 112 ILE A CA 1
ATOM 865 C C . ILE A 1 112 ? 5.735 0.556 -19.913 1.00 94.06 112 ILE A C 1
ATOM 867 O O . ILE A 1 112 ? 6.453 0.768 -20.887 1.00 94.06 112 ILE A O 1
ATOM 871 N N . ARG A 1 113 ? 4.473 0.123 -20.031 1.00 94.44 113 ARG A N 1
ATOM 872 C CA . ARG A 1 113 ? 3.826 -0.098 -21.332 1.00 94.44 113 ARG A CA 1
ATOM 873 C C . ARG A 1 113 ? 3.856 1.175 -22.176 1.00 94.44 113 ARG A C 1
ATOM 875 O O . ARG A 1 113 ? 4.344 1.136 -23.300 1.00 94.44 113 ARG A O 1
ATOM 882 N N . ASP A 1 114 ? 3.384 2.287 -21.618 1.00 95.94 114 ASP A N 1
ATOM 883 C CA . ASP A 1 114 ? 3.299 3.560 -22.337 1.00 95.94 114 ASP A CA 1
ATOM 884 C C . ASP A 1 114 ? 4.700 4.038 -22.775 1.00 95.94 114 ASP A C 1
ATOM 886 O O . ASP A 1 114 ? 4.877 4.530 -23.888 1.00 95.94 114 ASP A O 1
ATOM 890 N N . ALA A 1 115 ? 5.727 3.835 -21.940 1.00 95.31 115 ALA A N 1
ATOM 891 C CA . ALA A 1 115 ? 7.113 4.142 -22.293 1.00 95.31 115 ALA A CA 1
ATOM 892 C C . ALA A 1 115 ? 7.627 3.289 -23.466 1.00 95.31 115 ALA A C 1
ATOM 894 O O . ALA A 1 115 ? 8.285 3.819 -24.358 1.00 95.31 115 ALA A O 1
ATOM 895 N N . ILE A 1 116 ? 7.319 1.990 -23.495 1.00 95.31 116 ILE A N 1
ATOM 896 C CA . ILE A 1 116 ? 7.732 1.086 -24.581 1.00 95.31 116 ILE A CA 1
ATOM 897 C C . ILE A 1 116 ? 7.060 1.466 -25.897 1.00 95.31 116 ILE A C 1
ATOM 899 O O . ILE A 1 116 ? 7.740 1.549 -26.918 1.00 95.31 116 ILE A O 1
ATOM 903 N N . GLU A 1 117 ? 5.758 1.751 -25.865 1.00 96.44 117 GLU A N 1
ATOM 904 C CA . GLU A 1 117 ? 5.008 2.198 -27.043 1.00 96.44 117 GLU A CA 1
ATOM 905 C C . GLU A 1 117 ? 5.595 3.495 -27.622 1.00 96.44 117 GLU A C 1
ATOM 907 O O . GLU A 1 117 ? 5.743 3.631 -28.838 1.00 96.44 117 GLU A O 1
ATOM 912 N N . LEU A 1 118 ? 5.991 4.437 -26.759 1.00 97.56 118 LEU A N 1
ATOM 913 C CA . LEU A 1 118 ? 6.642 5.679 -27.179 1.00 97.56 118 LEU A CA 1
ATOM 914 C C . LEU A 1 118 ? 8.038 5.440 -27.767 1.00 97.56 118 LEU A C 1
ATOM 916 O O . LEU A 1 118 ? 8.368 6.032 -28.792 1.00 97.56 118 LEU A O 1
ATOM 920 N N . ILE A 1 119 ? 8.850 4.571 -27.162 1.00 96.62 119 ILE A N 1
ATOM 921 C CA . ILE A 1 119 ? 10.189 4.240 -27.673 1.00 96.62 119 ILE A CA 1
ATOM 922 C C . ILE A 1 119 ? 10.095 3.591 -29.060 1.00 96.62 119 ILE A C 1
ATOM 924 O O . ILE A 1 119 ? 10.840 3.971 -29.967 1.00 96.62 119 ILE A O 1
ATOM 928 N N . GLU A 1 120 ? 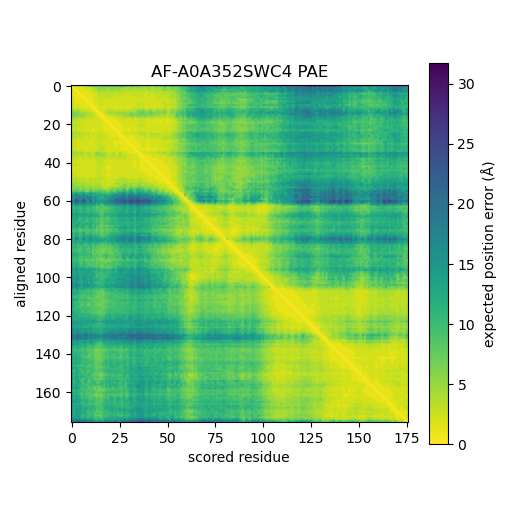9.166 2.653 -29.254 1.00 96.75 120 GLU A N 1
ATOM 929 C CA . GLU A 1 120 ? 8.962 2.004 -30.552 1.00 96.75 120 GLU A CA 1
ATOM 930 C C . GLU A 1 120 ? 8.489 3.012 -31.604 1.00 96.75 120 GLU A C 1
ATOM 932 O O . GLU A 1 120 ? 9.010 3.034 -32.718 1.00 96.75 120 GLU A O 1
ATOM 937 N N . LYS A 1 121 ? 7.565 3.906 -31.241 1.00 97.31 121 LYS A N 1
ATOM 938 C CA . LYS A 1 121 ? 7.032 4.922 -32.152 1.00 97.31 121 LYS A CA 1
ATOM 939 C C . LYS A 1 121 ? 8.068 5.972 -32.568 1.00 97.31 121 LYS A C 1
ATOM 941 O O . LYS A 1 121 ? 8.141 6.312 -33.745 1.00 97.31 121 LYS A O 1
ATOM 946 N N . GLU A 1 122 ? 8.828 6.514 -31.619 1.00 97.75 122 GLU A N 1
ATOM 947 C CA . GLU A 1 122 ? 9.721 7.659 -31.863 1.00 97.75 122 GLU A CA 1
ATOM 948 C C . GLU A 1 122 ? 11.126 7.227 -32.314 1.00 97.75 122 GLU A C 1
ATOM 950 O O . GLU A 1 122 ? 11.812 7.968 -33.019 1.00 97.75 122 GLU A O 1
ATOM 955 N N . HIS A 1 123 ? 11.564 6.022 -31.934 1.00 96.50 123 HIS A N 1
ATOM 956 C CA . HIS A 1 123 ? 12.913 5.530 -32.226 1.00 96.50 123 HIS A CA 1
ATOM 957 C C . HIS A 1 123 ? 12.945 4.247 -33.066 1.00 96.50 123 HIS A C 1
ATOM 959 O O . HIS A 1 123 ? 14.027 3.832 -33.476 1.00 96.50 123 HIS A O 1
ATOM 965 N N . GLY A 1 124 ? 11.801 3.606 -33.336 1.00 95.56 124 GLY A N 1
ATOM 966 C CA . GLY A 1 124 ? 11.745 2.335 -34.070 1.00 95.56 124 GLY A CA 1
ATOM 967 C C . GLY A 1 124 ? 12.361 1.157 -33.307 1.00 95.56 124 GLY A C 1
ATOM 968 O O . GLY A 1 124 ? 12.669 0.128 -33.907 1.00 95.56 124 GLY A O 1
ATOM 969 N N . VAL A 1 125 ? 12.593 1.311 -31.999 1.00 94.44 125 VAL A N 1
ATOM 970 C CA . VAL A 1 125 ? 13.240 0.302 -31.153 1.00 94.44 125 VAL A CA 1
ATOM 971 C C . VAL A 1 125 ? 12.180 -0.470 -30.382 1.00 94.44 125 VAL A C 1
ATOM 973 O O . VAL A 1 125 ? 11.452 0.102 -29.576 1.00 94.44 125 VAL A O 1
ATOM 976 N N . LYS A 1 126 ? 12.133 -1.788 -30.575 1.00 92.38 126 LYS A N 1
ATOM 977 C CA . LYS A 1 126 ? 11.257 -2.672 -29.807 1.00 92.38 126 LYS A CA 1
ATOM 978 C C . LYS A 1 126 ? 11.970 -3.166 -28.551 1.00 92.38 126 LYS A C 1
ATOM 980 O O . LYS A 1 126 ? 12.999 -3.833 -28.644 1.00 92.38 126 LYS A O 1
ATOM 985 N N . VAL A 1 127 ? 11.423 -2.842 -27.382 1.00 91.00 127 VAL A N 1
ATOM 986 C CA . VAL A 1 127 ? 11.968 -3.274 -26.088 1.00 91.00 127 VAL A CA 1
ATOM 987 C C . VAL A 1 127 ? 11.453 -4.673 -25.754 1.00 91.00 127 VAL A C 1
ATOM 989 O O . VAL A 1 127 ? 10.245 -4.897 -25.711 1.00 91.00 127 VAL A O 1
ATOM 992 N N . ASP A 1 128 ? 12.369 -5.605 -25.488 1.00 88.38 128 ASP A N 1
ATOM 993 C CA . ASP A 1 128 ? 12.055 -6.975 -25.078 1.00 88.38 128 ASP A CA 1
ATOM 994 C C . ASP A 1 128 ? 12.736 -7.313 -23.747 1.00 88.38 128 ASP A C 1
ATOM 996 O O . ASP A 1 128 ? 13.946 -7.553 -23.681 1.00 88.38 128 ASP A O 1
ATOM 1000 N N . PHE A 1 129 ? 11.937 -7.368 -22.679 1.00 86.69 129 PHE A N 1
ATOM 1001 C CA . PHE A 1 129 ? 12.427 -7.694 -21.341 1.00 86.69 129 PHE A CA 1
ATOM 1002 C C . PHE A 1 129 ? 12.968 -9.118 -21.209 1.00 86.69 129 PHE A C 1
ATOM 1004 O O . PHE A 1 129 ? 13.792 -9.350 -20.328 1.00 86.69 129 PHE A O 1
ATOM 1011 N N . SER A 1 130 ? 12.567 -10.062 -22.069 1.00 87.31 130 SER A N 1
ATOM 1012 C CA . SER A 1 130 ? 13.084 -11.437 -22.009 1.00 87.31 130 SER A CA 1
ATOM 1013 C C . SER A 1 130 ? 14.581 -11.521 -22.328 1.00 87.31 130 SER A C 1
ATOM 1015 O O . SER A 1 130 ? 15.256 -12.462 -21.916 1.00 87.31 130 SER A O 1
ATOM 1017 N N . SER A 1 131 ? 15.106 -10.498 -23.009 1.00 82.56 131 SER A N 1
ATOM 1018 C CA . SER A 1 131 ? 16.513 -10.360 -23.391 1.00 82.56 131 SER A CA 1
ATOM 1019 C C . SER A 1 131 ? 17.299 -9.363 -22.524 1.00 82.56 131 SER A C 1
ATOM 1021 O O . SER A 1 131 ? 18.455 -9.057 -22.824 1.00 82.56 131 SER A O 1
ATOM 1023 N N . CYS A 1 132 ? 16.682 -8.827 -21.463 1.00 81.56 132 CYS A N 1
ATOM 1024 C CA . CYS A 1 132 ? 17.277 -7.772 -20.649 1.00 81.56 132 CYS A CA 1
ATOM 1025 C C . CYS A 1 132 ? 18.515 -8.269 -19.890 1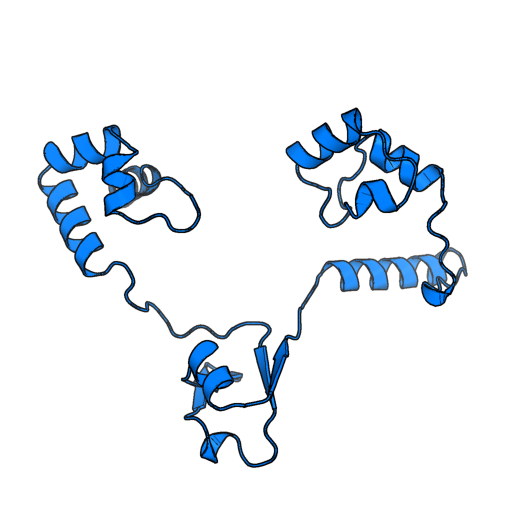.00 81.56 132 CYS A C 1
ATOM 1027 O O . CYS A 1 132 ? 18.505 -9.340 -19.282 1.00 81.56 132 CYS A O 1
ATOM 1029 N N . ARG A 1 133 ? 19.577 -7.457 -19.895 1.00 84.38 133 ARG A N 1
ATOM 1030 C CA . ARG A 1 133 ? 20.771 -7.678 -19.078 1.00 84.38 133 ARG A CA 1
ATOM 1031 C C . ARG A 1 133 ? 20.765 -6.711 -17.900 1.00 84.38 133 ARG A C 1
ATOM 1033 O O . ARG A 1 133 ? 20.480 -5.529 -18.072 1.00 84.38 133 ARG A O 1
ATOM 1040 N N . TYR A 1 134 ? 21.103 -7.209 -16.716 1.00 87.31 134 TYR A N 1
ATOM 1041 C CA . TYR A 1 134 ? 21.086 -6.444 -15.464 1.00 87.31 134 TYR A CA 1
ATOM 1042 C C . TYR A 1 134 ? 22.463 -5.870 -15.099 1.00 87.31 134 TYR A C 1
ATOM 1044 O O . TYR A 1 134 ? 22.739 -5.620 -13.936 1.00 87.31 134 TYR A O 1
ATOM 1052 N N . ASP A 1 135 ? 23.353 -5.672 -16.068 1.00 89.00 135 ASP A N 1
ATOM 1053 C CA . ASP A 1 135 ? 24.739 -5.229 -15.860 1.00 89.00 135 ASP A CA 1
ATOM 1054 C C . ASP A 1 135 ? 25.016 -3.809 -16.399 1.00 89.00 135 ASP A C 1
ATOM 1056 O O . ASP A 1 135 ? 26.170 -3.391 -16.513 1.00 89.00 135 ASP A O 1
ATOM 1060 N N . ASP A 1 136 ? 23.976 -3.025 -16.718 1.00 91.44 136 ASP A N 1
ATOM 1061 C CA . ASP A 1 136 ? 24.154 -1.668 -17.249 1.00 91.44 136 ASP A CA 1
ATOM 1062 C C . ASP A 1 136 ? 24.677 -0.693 -16.178 1.00 91.44 136 ASP A C 1
ATOM 1064 O O . ASP A 1 136 ? 23.934 -0.137 -15.367 1.00 91.44 136 ASP A O 1
ATOM 1068 N N . SER A 1 137 ? 25.982 -0.418 -16.234 1.00 93.12 137 SER A N 1
ATOM 1069 C CA . SER A 1 137 ? 26.672 0.566 -15.383 1.00 93.12 137 SER A CA 1
ATOM 1070 C C . SER A 1 137 ? 26.018 1.956 -15.332 1.00 93.12 137 SER A C 1
ATOM 1072 O O . SER A 1 137 ? 26.148 2.653 -14.324 1.00 93.12 137 SER A O 1
ATOM 1074 N N . ARG A 1 138 ? 25.301 2.384 -16.382 1.00 94.62 138 ARG A N 1
ATOM 1075 C CA . ARG A 1 138 ? 24.605 3.683 -16.399 1.00 94.62 138 ARG A CA 1
ATOM 1076 C C . ARG A 1 138 ? 23.414 3.683 -15.451 1.00 94.62 138 ARG A C 1
ATOM 1078 O O . ARG A 1 138 ? 23.170 4.698 -14.803 1.00 94.62 138 ARG A O 1
ATOM 1085 N N . VAL A 1 139 ? 22.719 2.549 -15.341 1.00 94.00 139 VAL A N 1
ATOM 1086 C CA . VAL A 1 139 ? 21.625 2.362 -14.382 1.00 94.00 139 VAL A CA 1
ATOM 1087 C C . VAL A 1 139 ? 22.192 2.442 -12.969 1.00 94.00 139 VAL A C 1
ATOM 1089 O O . VAL A 1 139 ? 21.746 3.272 -12.184 1.00 94.00 139 VAL A O 1
ATOM 1092 N N . TYR A 1 140 ? 23.252 1.691 -12.666 1.00 95.06 140 TYR A N 1
ATOM 1093 C CA . TYR A 1 140 ? 23.881 1.721 -11.340 1.00 95.06 140 TYR A CA 1
ATOM 1094 C C . TYR A 1 140 ? 24.406 3.099 -10.945 1.00 95.06 140 TYR A C 1
ATOM 1096 O O . TYR A 1 140 ? 24.243 3.515 -9.802 1.00 95.06 140 TYR A O 1
ATOM 1104 N N . LYS A 1 141 ? 24.955 3.862 -11.894 1.00 95.62 141 LYS A N 1
ATOM 1105 C CA . LYS A 1 141 ? 25.380 5.242 -11.641 1.00 95.62 141 LYS A CA 1
ATOM 1106 C C . LYS A 1 141 ? 24.214 6.152 -11.235 1.00 95.62 141 LYS A C 1
ATOM 1108 O O . LYS A 1 141 ? 24.381 6.968 -10.333 1.00 95.62 141 LYS A O 1
ATOM 1113 N N . LEU A 1 142 ? 23.045 5.996 -11.859 1.00 95.88 142 LEU A N 1
ATOM 1114 C CA . LEU A 1 142 ? 21.829 6.733 -11.500 1.00 95.88 142 LEU A CA 1
ATOM 1115 C C . LEU A 1 142 ? 21.405 6.407 -10.057 1.00 95.88 142 LEU A C 1
ATOM 1117 O O . LEU A 1 142 ? 21.150 7.318 -9.266 1.00 95.88 142 LEU A O 1
ATOM 1121 N N . PHE A 1 143 ? 21.413 5.123 -9.681 1.00 96.00 143 PHE A N 1
ATOM 1122 C CA . PHE A 1 143 ? 21.134 4.698 -8.305 1.00 96.00 143 PHE A CA 1
ATOM 1123 C C . PHE A 1 143 ? 22.177 5.219 -7.307 1.00 96.00 143 PHE A C 1
ATOM 1125 O O . PHE A 1 143 ? 21.801 5.776 -6.280 1.00 96.00 143 PHE A O 1
ATOM 1132 N N . ALA A 1 144 ? 23.471 5.118 -7.619 1.00 94.75 144 ALA A N 1
ATOM 1133 C CA . ALA A 1 144 ? 24.561 5.592 -6.763 1.00 94.75 144 ALA A CA 1
ATOM 1134 C C . ALA A 1 144 ? 24.553 7.116 -6.544 1.00 94.75 144 ALA A C 1
ATOM 1136 O O . ALA A 1 144 ? 25.034 7.593 -5.518 1.00 94.75 144 ALA A O 1
ATOM 1137 N N . ASN A 1 145 ? 23.983 7.875 -7.482 1.00 95.62 145 ASN A N 1
ATOM 1138 C CA . ASN A 1 145 ? 23.758 9.316 -7.356 1.00 95.62 145 ASN A CA 1
ATOM 1139 C C . ASN A 1 145 ? 22.412 9.670 -6.690 1.00 95.62 145 ASN A C 1
ATOM 1141 O O . ASN A 1 145 ? 22.084 10.850 -6.566 1.00 95.62 145 ASN A O 1
ATOM 1145 N N . ALA A 1 146 ? 21.611 8.674 -6.296 1.00 95.19 146 ALA A N 1
ATOM 1146 C CA . ALA A 1 146 ? 20.258 8.841 -5.763 1.00 95.19 146 ALA A CA 1
ATOM 1147 C C . ALA A 1 146 ? 19.307 9.653 -6.666 1.00 95.19 146 ALA A C 1
ATOM 1149 O O . ALA A 1 146 ? 18.393 10.353 -6.199 1.00 95.19 146 ALA A O 1
ATOM 1150 N N . GLU A 1 147 ? 19.487 9.514 -7.979 1.00 96.19 147 GLU A N 1
ATOM 1151 C CA . GLU A 1 147 ? 18.652 10.104 -9.031 1.00 96.19 147 GLU A CA 1
ATOM 1152 C C . GLU A 1 147 ? 17.391 9.254 -9.306 1.00 96.19 147 GLU A C 1
ATOM 1154 O O . GLU A 1 147 ? 16.889 9.186 -10.419 1.00 96.19 147 GLU A O 1
ATOM 1159 N N . THR A 1 148 ? 16.842 8.599 -8.281 1.00 95.44 148 THR A N 1
ATOM 1160 C CA . THR A 1 148 ? 15.801 7.557 -8.391 1.00 95.44 148 THR A CA 1
ATOM 1161 C C . THR A 1 148 ? 14.361 8.076 -8.305 1.00 95.44 148 THR A C 1
ATOM 1163 O O . THR A 1 148 ? 13.436 7.340 -7.960 1.00 95.44 148 THR A O 1
ATOM 1166 N N . LEU A 1 149 ? 14.140 9.357 -8.598 1.00 93.38 149 LEU A N 1
ATOM 1167 C CA . LEU A 1 149 ? 12.796 9.942 -8.608 1.00 93.38 149 LEU A CA 1
ATOM 1168 C C . LEU A 1 149 ? 11.989 9.344 -9.774 1.00 93.38 149 LEU A C 1
ATOM 1170 O O . LEU A 1 149 ? 12.450 9.369 -10.912 1.00 93.38 149 LEU A O 1
ATOM 1174 N N . GLY A 1 150 ? 10.805 8.790 -9.496 1.00 90.56 150 GLY A N 1
ATOM 1175 C CA . GLY A 1 150 ? 10.024 8.038 -10.486 1.00 90.56 150 GLY A CA 1
ATOM 1176 C C . GLY A 1 150 ? 10.484 6.591 -10.714 1.00 90.56 150 GLY A C 1
ATOM 1177 O O . GLY A 1 150 ? 9.927 5.915 -11.579 1.00 90.56 150 GLY A O 1
ATOM 1178 N N . ILE A 1 151 ? 11.464 6.091 -9.949 1.00 93.44 151 ILE A N 1
ATOM 1179 C CA . ILE A 1 151 ? 11.838 4.672 -9.944 1.00 93.44 151 ILE A CA 1
ATOM 1180 C C . ILE A 1 151 ? 11.078 3.964 -8.826 1.00 93.44 151 ILE A C 1
ATOM 1182 O O . ILE A 1 151 ? 11.302 4.220 -7.643 1.00 93.44 151 ILE A O 1
ATOM 1186 N N . PHE A 1 152 ? 10.199 3.041 -9.217 1.00 93.62 152 PHE A N 1
ATOM 1187 C CA . PHE A 1 152 ? 9.355 2.266 -8.309 1.00 93.62 152 PHE A CA 1
ATOM 1188 C C . PHE A 1 152 ? 10.151 1.692 -7.122 1.00 93.62 152 PHE A C 1
ATOM 1190 O O . PHE A 1 152 ? 11.225 1.138 -7.316 1.00 93.62 152 PHE A O 1
ATOM 1197 N N . GLN A 1 153 ? 9.610 1.832 -5.903 1.00 91.88 153 GLN A N 1
ATOM 1198 C CA . GLN A 1 153 ? 10.206 1.458 -4.601 1.00 91.88 153 GLN A CA 1
ATOM 1199 C C . GLN A 1 153 ? 11.395 2.304 -4.105 1.00 91.88 153 GLN A C 1
ATOM 1201 O O . GLN A 1 153 ? 11.633 2.333 -2.898 1.00 91.88 153 GLN A O 1
ATOM 1206 N N . PHE A 1 154 ? 12.073 3.073 -4.963 1.00 94.69 154 PHE A N 1
ATOM 1207 C CA . PHE A 1 154 ? 13.298 3.806 -4.600 1.00 94.69 154 PHE A CA 1
ATOM 1208 C C . PHE A 1 154 ? 13.132 5.331 -4.488 1.00 94.69 154 PHE A C 1
ATOM 1210 O O . PHE A 1 154 ? 14.115 6.069 -4.455 1.00 94.69 154 PHE A O 1
ATOM 1217 N N . GLU A 1 155 ? 11.899 5.831 -4.398 1.00 93.12 155 GLU A N 1
ATOM 1218 C CA . GLU A 1 155 ? 11.619 7.277 -4.430 1.00 93.12 155 GLU A CA 1
ATOM 1219 C C . GLU A 1 155 ? 11.738 7.975 -3.065 1.00 93.12 155 GLU A C 1
ATOM 1221 O O . GLU A 1 155 ? 11.924 9.194 -3.001 1.00 93.12 155 GLU A O 1
ATOM 1226 N N . SER A 1 156 ? 11.600 7.226 -1.963 1.00 94.31 156 SER A N 1
ATOM 1227 C CA . SER A 1 156 ? 11.552 7.816 -0.619 1.00 94.31 156 SER A CA 1
ATOM 1228 C C . SER A 1 156 ? 12.864 8.517 -0.254 1.00 94.31 156 SER A C 1
ATOM 1230 O O . SER A 1 156 ? 13.950 8.074 -0.627 1.00 94.31 156 SER A O 1
ATOM 1232 N N . SER A 1 157 ? 12.780 9.604 0.517 1.00 93.56 157 SER A N 1
ATOM 1233 C CA . SER A 1 157 ? 13.961 10.372 0.934 1.00 93.56 157 SER A CA 1
ATOM 1234 C C . SER A 1 157 ? 14.979 9.519 1.696 1.00 93.56 157 SER A C 1
ATOM 1236 O O . SER A 1 157 ? 16.174 9.629 1.437 1.00 93.56 157 SER A O 1
ATOM 1238 N N . GLY A 1 158 ? 14.508 8.640 2.587 1.00 94.31 158 GLY A N 1
ATOM 1239 C CA . GLY A 1 158 ? 15.360 7.710 3.329 1.00 94.31 158 GLY A CA 1
ATOM 1240 C C . GLY A 1 158 ? 16.069 6.708 2.418 1.00 94.31 158 GLY A C 1
ATOM 1241 O O . GLY A 1 158 ? 17.277 6.535 2.531 1.00 94.31 158 GLY A O 1
ATOM 1242 N N . MET A 1 159 ? 15.347 6.115 1.462 1.00 94.50 159 MET A N 1
ATOM 1243 C CA . MET A 1 159 ? 15.942 5.181 0.500 1.00 94.50 159 MET A CA 1
ATOM 1244 C C . MET A 1 159 ? 16.982 5.866 -0.393 1.00 94.50 159 MET A C 1
ATOM 1246 O O . MET A 1 159 ? 18.059 5.333 -0.627 1.00 94.50 159 MET A O 1
ATOM 1250 N N . ARG A 1 160 ? 16.705 7.089 -0.849 1.00 94.88 160 ARG A N 1
ATOM 1251 C CA . ARG A 1 160 ? 17.641 7.885 -1.654 1.00 94.88 160 ARG A CA 1
ATOM 1252 C C . ARG A 1 160 ? 18.918 8.244 -0.891 1.00 94.88 160 ARG A C 1
ATOM 1254 O O . ARG A 1 160 ? 20.009 8.183 -1.455 1.00 94.88 160 ARG A O 1
ATOM 1261 N N . ALA A 1 161 ? 18.797 8.583 0.391 1.00 93.94 161 ALA A N 1
ATOM 1262 C CA . ALA A 1 161 ? 19.959 8.801 1.248 1.00 93.94 161 ALA A CA 1
ATOM 1263 C C . ALA A 1 161 ? 20.784 7.511 1.391 1.00 93.94 161 ALA A C 1
ATOM 1265 O O . ALA A 1 161 ? 21.989 7.533 1.161 1.00 93.94 161 ALA A O 1
ATOM 1266 N N . PHE A 1 162 ? 20.119 6.382 1.652 1.00 94.50 162 PHE A N 1
ATOM 1267 C CA . PHE A 1 162 ? 20.764 5.073 1.743 1.00 94.50 162 PHE A CA 1
ATOM 1268 C C . PHE A 1 162 ? 21.510 4.690 0.455 1.00 94.50 162 PHE A C 1
ATOM 1270 O O . PHE A 1 162 ? 22.671 4.298 0.512 1.00 94.50 162 PHE A O 1
ATOM 1277 N N . LEU A 1 163 ? 20.900 4.881 -0.718 1.00 94.50 163 LEU A N 1
ATOM 1278 C CA . LEU A 1 163 ? 21.539 4.602 -2.010 1.00 94.50 163 LEU A CA 1
ATOM 1279 C C . LEU A 1 163 ? 22.799 5.448 -2.260 1.00 94.50 163 LEU A C 1
ATOM 1281 O O . LEU A 1 163 ? 23.760 4.949 -2.847 1.00 94.50 163 LEU A O 1
ATOM 1285 N N . SER A 1 164 ? 22.812 6.703 -1.795 1.00 92.12 164 SER A N 1
ATOM 1286 C CA . SER A 1 164 ? 23.979 7.595 -1.922 1.00 92.12 164 SER A CA 1
ATOM 1287 C C . SER A 1 164 ? 25.185 7.092 -1.122 1.00 92.12 164 SER A C 1
ATOM 1289 O O . SER A 1 164 ? 26.334 7.329 -1.506 1.00 92.12 164 SER A O 1
ATOM 1291 N N . GLU A 1 165 ? 24.923 6.416 -0.002 1.00 94.25 165 GLU A N 1
ATOM 1292 C CA . GLU A 1 165 ? 25.945 5.807 0.850 1.00 94.25 165 GLU A CA 1
ATOM 1293 C C . GLU A 1 165 ? 26.359 4.428 0.329 1.00 94.25 165 GLU A C 1
ATOM 1295 O O . GLU A 1 165 ? 27.554 4.154 0.221 1.00 94.25 165 GLU A O 1
ATOM 1300 N N . LEU A 1 166 ? 25.382 3.594 -0.047 1.00 94.62 166 LEU A N 1
ATOM 1301 C CA . LEU A 1 166 ? 25.593 2.235 -0.547 1.00 94.62 166 LEU A CA 1
ATOM 1302 C C . LEU A 1 166 ? 26.378 2.216 -1.863 1.00 94.62 166 LEU A C 1
ATOM 1304 O O . LEU A 1 166 ? 27.260 1.380 -2.029 1.00 94.62 166 LEU A O 1
ATOM 1308 N N . LYS A 1 167 ? 26.049 3.128 -2.791 1.00 94.62 167 LYS A N 1
ATOM 1309 C CA . LYS A 1 167 ? 26.594 3.187 -4.159 1.00 94.62 167 LYS A CA 1
ATOM 1310 C C . LYS A 1 167 ? 26.555 1.822 -4.864 1.00 94.62 167 LYS A C 1
ATOM 1312 O O . LYS A 1 167 ? 27.612 1.256 -5.146 1.00 94.62 167 LYS A O 1
ATOM 1317 N N . PRO A 1 168 ? 25.352 1.291 -5.150 1.00 93.69 168 PRO A N 1
ATOM 1318 C CA . PRO A 1 168 ? 25.197 -0.050 -5.704 1.00 93.69 168 PRO A CA 1
ATOM 1319 C C . PRO A 1 168 ? 25.921 -0.190 -7.047 1.00 93.69 168 PRO A C 1
ATOM 1321 O O . PRO A 1 168 ? 25.910 0.732 -7.866 1.00 93.69 168 PRO A O 1
ATOM 1324 N N . THR A 1 169 ? 26.531 -1.354 -7.271 1.00 93.25 169 THR A N 1
ATOM 1325 C CA . THR A 1 169 ? 27.275 -1.665 -8.510 1.00 93.25 169 THR A CA 1
ATOM 1326 C C . THR A 1 169 ? 26.792 -2.927 -9.220 1.00 93.25 169 THR A C 1
ATOM 1328 O O . THR A 1 169 ? 27.165 -3.162 -10.367 1.00 93.25 169 THR A O 1
ATOM 1331 N N . GLU A 1 170 ? 25.934 -3.700 -8.561 1.00 92.12 170 GLU A N 1
ATOM 1332 C CA . GLU A 1 170 ? 25.356 -4.948 -9.050 1.00 92.12 170 GLU A CA 1
ATOM 1333 C C . GLU A 1 170 ? 23.892 -5.061 -8.610 1.00 92.12 170 GLU A C 1
ATOM 1335 O O . GLU A 1 170 ? 23.422 -4.322 -7.734 1.00 92.12 170 GLU A O 1
ATOM 1340 N N . PHE A 1 171 ? 23.158 -5.977 -9.236 1.00 91.38 171 PHE A N 1
ATOM 1341 C CA . PHE A 1 171 ? 21.712 -6.099 -9.064 1.00 91.38 171 PHE A CA 1
ATOM 1342 C C . PHE A 1 171 ? 21.356 -6.542 -7.644 1.00 91.38 171 PHE A C 1
ATOM 1344 O O . PHE A 1 171 ? 20.392 -6.054 -7.055 1.00 91.38 171 PHE A O 1
ATOM 1351 N N . GLU A 1 172 ? 22.185 -7.406 -7.068 1.00 91.19 172 GLU A N 1
ATOM 1352 C CA . GLU A 1 172 ? 22.056 -7.953 -5.725 1.00 91.19 172 GLU A CA 1
ATOM 1353 C C . GLU A 1 172 ? 21.999 -6.845 -4.669 1.00 91.19 172 GLU A C 1
ATOM 1355 O O . GLU A 1 172 ? 21.275 -6.973 -3.684 1.00 91.19 172 GLU A O 1
ATOM 1360 N N . ASN A 1 173 ? 22.692 -5.721 -4.893 1.00 90.06 173 ASN A N 1
ATOM 1361 C CA . ASN A 1 173 ? 22.655 -4.573 -3.986 1.00 90.06 173 ASN A CA 1
ATOM 1362 C C . ASN A 1 173 ? 21.284 -3.872 -3.969 1.00 90.06 173 ASN A C 1
ATOM 1364 O O . ASN A 1 173 ? 20.981 -3.171 -3.010 1.00 90.06 173 ASN A O 1
ATOM 1368 N N . LEU A 1 174 ? 20.481 -4.015 -5.030 1.00 90.12 174 LEU A N 1
ATOM 1369 C CA . LEU A 1 174 ? 19.138 -3.434 -5.132 1.00 90.12 174 LEU A CA 1
ATOM 1370 C C . LEU A 1 174 ? 18.047 -4.386 -4.630 1.00 90.12 174 LEU A C 1
ATOM 1372 O O . LEU A 1 174 ? 16.984 -3.925 -4.224 1.00 90.12 174 LEU A O 1
ATOM 1376 N N . SER A 1 175 ? 18.279 -5.699 -4.699 1.00 89.19 175 SER A N 1
ATOM 1377 C CA . SER A 1 175 ? 17.303 -6.711 -4.278 1.00 89.19 175 SER A CA 1
ATOM 1378 C C . SER A 1 175 ? 17.404 -7.126 -2.807 1.00 89.19 175 SER A C 1
ATOM 1380 O O . SER A 1 175 ? 16.463 -7.743 -2.308 1.00 89.19 175 SER A O 1
ATOM 1382 N N . ALA A 1 176 ? 18.549 -6.873 -2.165 1.00 76.62 176 ALA A N 1
ATOM 1383 C CA . ALA A 1 176 ? 18.827 -7.217 -0.766 1.00 76.62 176 ALA A CA 1
ATOM 1384 C C . ALA A 1 176 ? 18.132 -6.266 0.221 1.00 76.62 176 ALA A C 1
ATOM 1386 O O . ALA A 1 176 ? 17.681 -6.770 1.276 1.00 76.62 176 ALA A O 1
#

Radius of gyration: 24.96 Å; Cα contacts (8 Å, |Δi|>4): 133; chains: 1; bounding box: 51×47×67 Å

Foldseek 3Di:
DVVVVVVLVVLQDDDPPGDLVVSCVPRVVNVCCLVPDPVSVVVSVVVNVCPPPDDDDDDPPFKDWDDPDDPVVQFDWDDDPPDIDGPDDPVSCVVSVTDIDGHDDDVVVVVVVVVQVCCCVPPVDHDDPVPDDQQPQVVLQCQLCLVCCVPPPQNDPVSSVVSVVQSDRGPVSVVD

Nearest PDB structures (foldseek):
  2hpi-assembly1_A  TM=8.848E-01  e=6.516E-11  Thermus aquaticus
  4iqj-assembly1_A  TM=8.410E-01  e=2.064E-11  Thermus aquaticus
  7pu7-assembly1_A  TM=8.698E-01  e=1.431E-10  Mycobacterium tuberculosis
  4iqj-assembly1_C  TM=8.284E-01  e=1.520E-10  Thermus aquaticus
  4iqj-assembly1_B  TM=8.059E-01  e=8.818E-11  Thermus aquaticus

pLDDT: mean 90.22, std 6.3, range [60.59, 97.75]

Solvent-accessible surface area (backbone atoms only — not comparable to full-atom values): 10884 Å² total; per-residue (Å²): 105,73,67,59,54,52,56,60,56,68,50,48,67,96,52,93,88,64,47,72,70,57,27,43,72,75,26,62,69,49,33,51,43,40,75,71,31,74,68,48,30,53,51,51,59,53,47,63,75,54,59,90,57,89,87,73,96,74,79,65,90,33,67,43,79,56,66,95,62,70,61,73,82,80,42,60,71,44,72,61,89,91,46,78,41,68,72,65,54,76,66,61,41,51,76,70,67,51,48,72,46,78,54,77,87,56,64,65,59,54,52,51,50,56,50,44,55,47,40,30,71,77,69,71,44,83,82,58,77,94,74,64,73,80,75,56,64,70,59,31,51,37,43,27,67,39,64,29,75,91,37,86,95,40,56,47,69,68,51,26,54,48,29,49,71,66,44,43,85,52,58,66,68,76,76,110

Sequence (176 aa):
SYGEVAFIAKKVPMSLGMTISKALEVNKELKDLYDGDMKVKKLIDMALKVEGLPRHASTHAAGVLISKDDVTEYVPLSRNKDIITTQFNMVELEELGLLKMDFLGLRTLTVIRDAIELIEKEHGVKVDFSSCRYDDSRVYKLFANAETLGIFQFESSGMRAFLSELKPTEFENLSA

Secondary structure (DSSP, 8-state):
-HHHHHHHHTTS---TT--HHHHHHH-HHHHHHHHH-HHHHHHHHHHHHHTT--------TTEEEE-SS-GGGTS-EEEETTEEEESS-HHHHHHTTPEEEE----HHHHHHHHHHHHHHHHH-PPP-GGG--S--HHHHHHHHTT--TTSTT--SHHHHHHHHHH---STHHHH-

Mean predicted aligned error: 8.3 Å